Protein AF-B4RJ48-F1 (afdb_monomer)

Nearest PDB structures (foldseek):
  2hjj-assembly1_A  TM=5.019E-01  e=2.393E-01  Escherichia coli K-12
  6wac-assembly1_A  TM=6.439E-01  e=1.296E+00  Saccharomyces cerevisiae
  7nsh-assembly1_BS  TM=6.227E-01  e=1.575E+00  Sus scrofa
  4oog-assembly1_C-2  TM=5.260E-01  e=2.043E+00  Saccharomyces cerevisiae S288C
  4dm5-assembly2_B  TM=3.913E-01  e=4.176E+00  Pseudomonas aeruginosa PAO1

Radius of gyration: 11.76 Å; Cα contacts (8 Å, |Δi|>4): 93; chains: 1; bounding box: 33×24×24 Å

pLDDT: mean 94.67, std 8.26, range [49.03, 98.56]

Secondary structure (DSSP, 8-state):
-PPPPPPSEEEEE--TT-SSEEEEEE-TTS-EEEEEEESSHHHHHHHHHHHH---GGG-----

Structure (mmCIF, N/CA/C/O backbone):
data_AF-B4RJ48-F1
#
_entry.id   AF-B4RJ48-F1
#
loop_
_atom_site.group_PDB
_atom_site.id
_atom_site.type_symbol
_atom_site.label_atom_id
_atom_site.label_alt_id
_atom_site.label_comp_id
_atom_site.label_asym_id
_atom_site.label_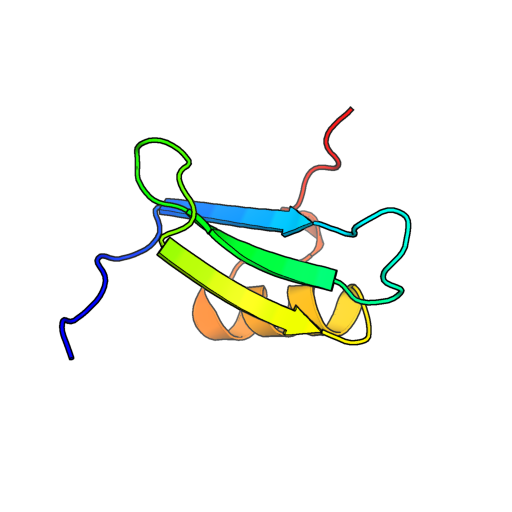entity_id
_atom_site.label_seq_id
_atom_site.pdbx_PDB_ins_code
_atom_site.Cartn_x
_atom_site.Cartn_y
_atom_site.Cartn_z
_atom_site.occupancy
_atom_site.B_iso_or_equiv
_ato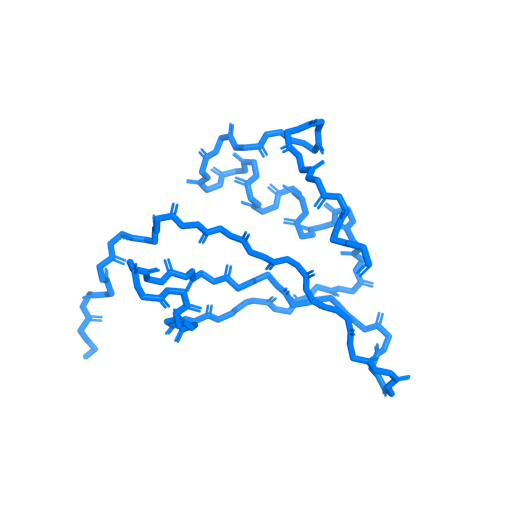m_site.auth_seq_id
_atom_site.auth_comp_id
_atom_site.auth_asym_id
_atom_site.auth_atom_id
_atom_site.pdbx_PDB_model_num
ATOM 1 N N . MET A 1 1 ? -21.509 -9.635 -4.343 1.00 49.03 1 MET A N 1
ATOM 2 C CA . MET A 1 1 ? -20.276 -9.005 -3.832 1.00 49.03 1 MET A CA 1
ATOM 3 C C . MET A 1 1 ? -20.646 -8.246 -2.575 1.00 49.03 1 MET A C 1
ATOM 5 O O . MET A 1 1 ? -21.567 -7.442 -2.639 1.00 49.03 1 MET A O 1
ATOM 9 N N . GLY A 1 2 ? -20.048 -8.597 -1.436 1.00 70.38 2 GLY A N 1
ATOM 10 C CA . GLY A 1 2 ? -20.235 -7.854 -0.187 1.00 70.38 2 GLY A CA 1
ATOM 11 C C . GLY A 1 2 ? -19.363 -6.600 -0.187 1.00 70.38 2 GLY A C 1
ATOM 12 O O . GLY A 1 2 ? -18.320 -6.589 -0.834 1.00 70.38 2 GLY A O 1
ATOM 13 N N . ILE A 1 3 ? -19.806 -5.551 0.501 1.00 80.69 3 ILE A N 1
ATOM 14 C CA . ILE A 1 3 ? -18.963 -4.387 0.788 1.00 80.69 3 ILE A CA 1
ATOM 15 C C . ILE A 1 3 ? -17.988 -4.820 1.888 1.00 80.69 3 ILE A C 1
ATOM 17 O O . ILE A 1 3 ? -18.442 -5.270 2.942 1.00 80.69 3 ILE A O 1
ATOM 21 N N . LEU A 1 4 ? -16.681 -4.729 1.632 1.00 83.19 4 LEU A N 1
ATOM 22 C CA . LEU A 1 4 ? -15.671 -4.949 2.667 1.00 83.19 4 LEU A CA 1
ATOM 23 C C . LEU A 1 4 ? -15.770 -3.831 3.719 1.00 83.19 4 LEU A C 1
ATOM 25 O O . LEU A 1 4 ? -16.043 -2.679 3.357 1.00 83.19 4 LEU A O 1
ATOM 29 N N . PRO A 1 5 ? -15.592 -4.137 5.014 1.00 90.94 5 PRO A N 1
ATOM 30 C CA . PRO A 1 5 ? -15.498 -3.099 6.027 1.00 90.94 5 PRO A CA 1
ATOM 31 C C . PRO A 1 5 ? -14.301 -2.177 5.750 1.00 90.94 5 PRO A C 1
ATOM 33 O O . PR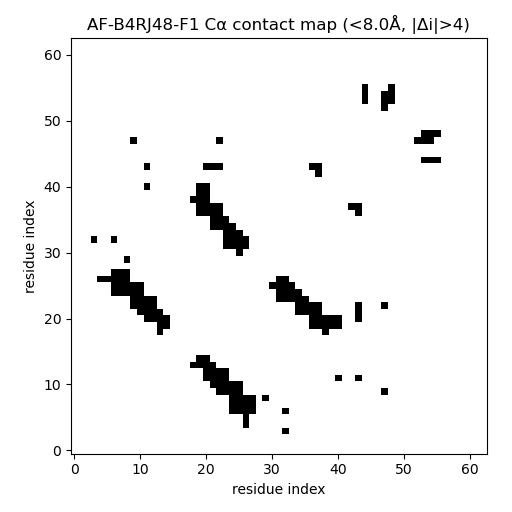O A 1 5 ? -13.370 -2.516 5.023 1.00 90.94 5 PRO A O 1
ATOM 36 N N . LYS A 1 6 ? -14.331 -0.969 6.323 1.00 93.75 6 LYS A N 1
ATOM 37 C CA . LYS A 1 6 ? -13.221 -0.023 6.168 1.00 93.75 6 LYS A CA 1
ATOM 38 C C . LYS A 1 6 ? -11.946 -0.648 6.764 1.00 93.75 6 LYS A C 1
ATOM 40 O O . LYS A 1 6 ? -11.996 -1.047 7.929 1.00 93.75 6 LYS A O 1
ATOM 45 N N . PRO A 1 7 ? -10.821 -0.707 6.029 1.00 96.75 7 PRO A N 1
ATOM 46 C CA . PRO A 1 7 ? -9.559 -1.143 6.609 1.00 96.75 7 PRO A CA 1
ATOM 47 C C . PRO A 1 7 ? -9.111 -0.177 7.706 1.00 96.75 7 PRO A C 1
ATOM 49 O O . PRO A 1 7 ? -9.344 1.034 7.629 1.00 96.75 7 PRO A O 1
ATOM 52 N N . VAL A 1 8 ? -8.483 -0.724 8.742 1.00 97.38 8 VAL A N 1
ATOM 53 C CA . VAL A 1 8 ? -7.985 0.058 9.887 1.00 97.38 8 VAL A CA 1
ATOM 54 C C . VAL A 1 8 ? -6.471 0.234 9.859 1.00 97.38 8 VAL A C 1
ATOM 56 O O . VAL A 1 8 ? -5.948 1.085 10.573 1.00 97.38 8 VAL A O 1
ATOM 59 N N . ALA A 1 9 ? -5.776 -0.550 9.033 1.00 97.06 9 ALA A N 1
ATOM 60 C CA . ALA A 1 9 ? -4.344 -0.452 8.808 1.00 97.06 9 ALA A CA 1
ATOM 61 C C . ALA A 1 9 ? -3.998 -0.854 7.369 1.00 97.06 9 ALA A C 1
ATOM 63 O O . ALA A 1 9 ? -4.763 -1.560 6.707 1.00 97.06 9 ALA A O 1
ATOM 64 N N . LEU A 1 10 ? -2.825 -0.413 6.916 1.00 97.88 10 LEU A N 1
ATOM 65 C CA . LEU A 1 10 ? -2.232 -0.808 5.646 1.00 97.88 10 LEU A CA 1
ATOM 66 C C . LEU A 1 10 ? -0.852 -1.421 5.886 1.00 97.88 10 LEU A C 1
ATOM 68 O O . LEU A 1 10 ? -0.154 -1.051 6.833 1.00 97.88 10 LEU A O 1
ATOM 72 N N . SER A 1 11 ? -0.449 -2.343 5.019 1.00 98.06 11 SER A N 1
ATOM 73 C CA . SER A 1 11 ? 0.908 -2.890 4.992 1.00 98.06 11 SER A CA 1
ATOM 74 C C . SER A 1 11 ? 1.361 -3.048 3.549 1.00 98.06 11 SER A C 1
ATOM 76 O O . SER A 1 11 ? 0.558 -3.434 2.707 1.00 98.06 11 SER A O 1
ATOM 78 N N . ILE A 1 12 ? 2.626 -2.747 3.261 1.00 98.31 12 ILE A N 1
ATOM 79 C CA . ILE A 1 12 ? 3.223 -3.047 1.961 1.00 98.31 12 ILE A CA 1
ATOM 80 C C . ILE A 1 12 ? 4.183 -4.214 2.143 1.00 98.31 12 ILE A C 1
ATOM 82 O O . ILE A 1 12 ? 5.114 -4.140 2.946 1.00 98.31 12 ILE A O 1
ATOM 86 N N . VAL A 1 13 ? 3.948 -5.284 1.391 1.00 97.06 13 VAL A N 1
ATOM 87 C CA . VAL A 1 13 ? 4.726 -6.522 1.448 1.00 97.06 13 VAL A CA 1
ATOM 88 C C . VAL A 1 13 ? 5.388 -6.767 0.097 1.00 97.06 13 VAL A C 1
ATOM 90 O O . VAL A 1 13 ? 4.763 -6.611 -0.947 1.00 97.06 13 VAL A O 1
ATOM 93 N N . GLN A 1 14 ? 6.654 -7.180 0.120 1.00 97.19 14 GLN A N 1
ATOM 94 C CA . GLN A 1 14 ? 7.359 -7.720 -1.040 1.00 97.19 14 GLN A CA 1
ATOM 95 C C . GLN A 1 14 ? 7.775 -9.156 -0.721 1.00 97.19 14 GLN A C 1
ATOM 97 O O . GLN A 1 14 ? 8.365 -9.419 0.330 1.00 97.19 14 GLN A O 1
ATOM 102 N N . TYR A 1 15 ? 7.458 -10.092 -1.613 1.00 95.44 15 TYR A N 1
ATOM 103 C CA . TYR A 1 15 ? 7.830 -11.495 -1.448 1.00 95.44 15 TYR A CA 1
ATOM 104 C C . TYR A 1 15 ? 9.214 -11.769 -2.042 1.00 95.44 15 TYR A C 1
ATOM 106 O O . TYR A 1 15 ? 9.584 -11.195 -3.058 1.00 95.44 15 TYR A O 1
ATOM 114 N N . GLU A 1 16 ? 9.966 -12.705 -1.455 1.00 94.00 16 GLU A N 1
ATOM 115 C CA . GLU A 1 16 ? 11.363 -12.999 -1.838 1.00 94.00 16 GLU A CA 1
ATOM 116 C C . GLU A 1 16 ? 11.553 -13.317 -3.334 1.00 94.00 16 GLU A C 1
ATOM 118 O O . GLU A 1 16 ? 12.605 -13.037 -3.901 1.00 94.00 16 GLU A O 1
ATOM 123 N N . ASN A 1 1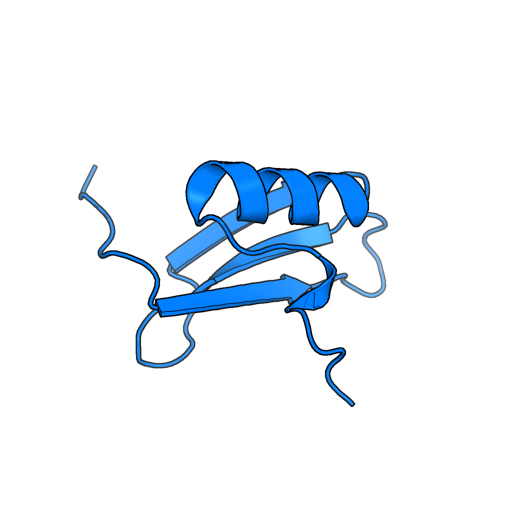7 ? 10.531 -13.877 -3.986 1.00 94.81 17 ASN A N 1
ATOM 124 C CA . ASN A 1 17 ? 10.581 -14.301 -5.387 1.00 94.81 17 ASN A CA 1
ATOM 125 C C . ASN A 1 17 ? 9.625 -13.516 -6.302 1.00 94.81 17 ASN A C 1
ATOM 127 O O . ASN A 1 17 ? 9.369 -13.958 -7.422 1.00 94.81 17 ASN A O 1
ATOM 131 N N . ASP A 1 18 ? 9.091 -12.382 -5.843 1.00 96.00 18 ASP A N 1
ATOM 132 C CA . ASP A 1 18 ? 8.231 -11.503 -6.639 1.00 96.00 18 ASP A CA 1
ATOM 133 C C . ASP A 1 18 ? 8.817 -10.083 -6.634 1.00 96.00 18 ASP A C 1
ATOM 135 O O . ASP A 1 18 ? 9.003 -9.507 -5.560 1.00 96.00 18 ASP A O 1
ATOM 139 N N . PRO A 1 19 ? 9.148 -9.501 -7.803 1.00 96.06 19 PRO A N 1
ATOM 140 C CA . PRO A 1 19 ? 9.664 -8.137 -7.851 1.00 96.06 19 PRO A CA 1
ATOM 141 C C . PRO A 1 19 ? 8.632 -7.089 -7.409 1.00 96.06 19 PRO A C 1
ATOM 143 O O . PRO A 1 19 ? 9.035 -5.979 -7.061 1.00 96.06 19 PRO A O 1
ATOM 146 N N . GLY A 1 20 ? 7.340 -7.419 -7.426 1.00 97.88 20 GLY A N 1
ATOM 147 C CA . GLY A 1 20 ? 6.261 -6.499 -7.103 1.00 97.88 20 GLY A CA 1
ATOM 148 C C . GLY A 1 20 ? 6.012 -6.301 -5.611 1.00 97.88 20 GLY A C 1
ATOM 149 O O . GLY A 1 20 ? 6.534 -7.002 -4.742 1.00 97.88 20 GLY A O 1
ATOM 150 N N . PHE A 1 21 ? 5.165 -5.318 -5.334 1.00 98.50 21 PHE A N 1
ATOM 151 C CA . PHE A 1 21 ? 4.754 -4.886 -4.009 1.00 98.50 21 PHE A CA 1
ATOM 152 C C . PHE A 1 21 ? 3.247 -5.057 -3.866 1.00 98.50 21 PHE A C 1
ATOM 154 O O . PHE A 1 21 ? 2.481 -4.706 -4.761 1.00 98.50 21 PHE A O 1
ATOM 161 N N . TYR A 1 22 ? 2.821 -5.563 -2.718 1.00 98.44 22 TYR A N 1
ATOM 162 C CA . TYR A 1 22 ? 1.419 -5.786 -2.405 1.00 98.44 22 TYR A CA 1
ATOM 163 C C . TYR A 1 22 ? 0.994 -4.819 -1.308 1.00 98.44 22 TYR A C 1
ATOM 165 O O . TYR A 1 22 ? 1.557 -4.853 -0.215 1.00 98.44 22 TYR A O 1
ATOM 173 N N . LEU A 1 23 ? 0.011 -3.961 -1.587 1.00 98.56 23 LEU A N 1
ATOM 174 C CA . LEU A 1 23 ? -0.610 -3.089 -0.589 1.00 98.56 23 LEU A CA 1
ATOM 175 C C . LEU A 1 23 ? -1.809 -3.812 0.032 1.00 98.56 23 LEU A C 1
ATOM 177 O O . LEU A 1 23 ? -2.852 -3.945 -0.607 1.00 98.56 23 LEU A O 1
ATOM 181 N N . PHE A 1 24 ? -1.656 -4.267 1.272 1.00 98.19 24 PHE A N 1
ATOM 182 C CA . PHE A 1 24 ? -2.667 -4.991 2.039 1.00 98.19 24 PHE A CA 1
ATOM 183 C C . PHE A 1 24 ? -3.587 -4.060 2.812 1.00 98.19 24 PHE A C 1
ATOM 185 O O . PHE A 1 24 ? -3.134 -3.125 3.473 1.00 98.19 24 PHE A O 1
ATOM 192 N N . TYR A 1 25 ? -4.881 -4.374 2.769 1.00 97.62 25 TYR A N 1
ATOM 193 C CA . TYR A 1 25 ? -5.944 -3.656 3.457 1.00 97.62 25 TYR A CA 1
ATOM 194 C C . TYR A 1 25 ? -6.329 -4.508 4.661 1.00 97.62 25 TYR A C 1
ATOM 196 O O . TYR A 1 25 ? -6.948 -5.562 4.507 1.00 97.62 25 TYR A O 1
ATOM 204 N N . LEU A 1 26 ? -5.921 -4.091 5.858 1.00 97.50 26 LEU A N 1
ATOM 205 C CA . LEU A 1 26 ? -6.006 -4.930 7.050 1.00 97.50 26 LEU A CA 1
ATOM 206 C C . LEU A 1 26 ? -7.248 -4.608 7.883 1.00 97.50 26 LEU A C 1
ATOM 2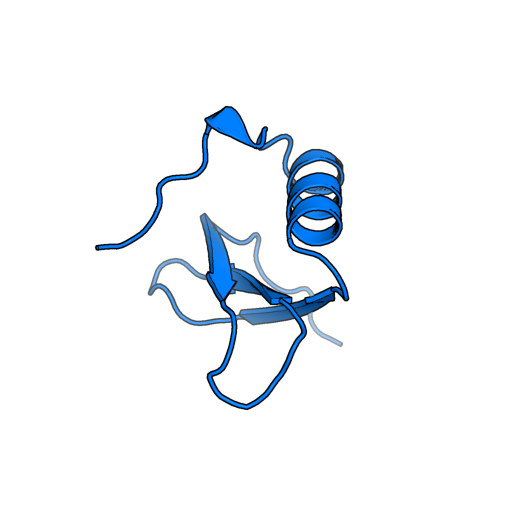08 O O . LEU A 1 26 ? -7.642 -3.446 8.036 1.00 97.50 26 LEU A O 1
ATOM 212 N N . ASP A 1 27 ? -7.883 -5.648 8.416 1.00 96.75 27 ASP A N 1
ATOM 213 C CA . ASP A 1 27 ? -8.948 -5.527 9.409 1.00 96.75 27 ASP A CA 1
ATOM 214 C C . ASP A 1 27 ? -8.407 -5.274 10.830 1.00 96.75 27 ASP A C 1
ATOM 216 O O . ASP A 1 27 ? -7.203 -5.159 11.062 1.00 96.75 27 ASP A O 1
ATOM 220 N N . GLU A 1 28 ? -9.314 -5.168 11.804 1.00 96.94 28 GLU A N 1
ATOM 221 C CA . GLU A 1 28 ? -8.984 -4.930 13.218 1.00 96.94 28 GLU A CA 1
ATOM 222 C C . GLU A 1 28 ? -8.160 -6.039 13.883 1.00 96.94 28 GLU A C 1
ATOM 224 O O . GLU A 1 28 ? -7.553 -5.812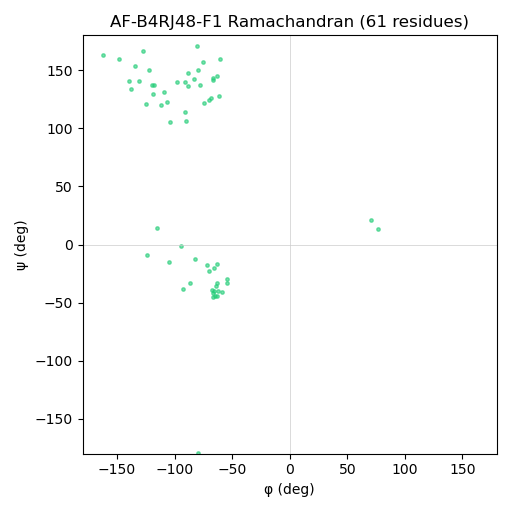 14.930 1.00 96.94 28 GLU A O 1
ATOM 229 N N . THR A 1 29 ? -8.112 -7.224 13.277 1.00 96.25 29 THR A N 1
ATOM 230 C CA . THR A 1 29 ? -7.291 -8.350 13.728 1.00 96.25 29 THR A CA 1
ATOM 231 C C . THR A 1 29 ? -5.933 -8.403 13.027 1.00 96.25 29 THR A C 1
ATOM 233 O O . THR A 1 29 ? -5.116 -9.269 13.341 1.00 96.25 29 THR A O 1
ATOM 236 N N . GLY A 1 30 ? -5.676 -7.474 12.101 1.00 95.00 30 GLY A N 1
ATOM 237 C CA . GLY A 1 30 ? -4.487 -7.459 11.257 1.00 95.00 30 GLY A CA 1
ATOM 238 C C . GLY A 1 30 ? -4.542 -8.471 10.111 1.00 95.00 30 GLY A C 1
ATOM 239 O O . GLY A 1 30 ? -3.507 -8.734 9.503 1.00 95.00 30 GLY A O 1
ATOM 240 N N . GLN A 1 31 ? -5.709 -9.057 9.822 1.00 96.44 31 GLN A N 1
ATOM 241 C CA . GLN A 1 31 ? -5.883 -9.951 8.680 1.00 96.44 31 GLN A CA 1
ATOM 242 C C . GLN A 1 31 ? -6.138 -9.149 7.409 1.00 96.44 31 GLN A C 1
ATOM 244 O O . GLN A 1 31 ? -6.821 -8.125 7.418 1.00 96.44 31 GLN A O 1
ATOM 249 N N . GLU A 1 32 ? -5.569 -9.630 6.311 1.00 96.81 32 GLU A N 1
ATOM 250 C CA . GLU A 1 32 ? -5.778 -9.070 4.983 1.00 96.81 32 GLU A CA 1
ATOM 251 C C . GLU A 1 32 ? -7.220 -9.320 4.525 1.00 96.81 32 GLU A C 1
ATOM 253 O O . GLU A 1 32 ? -7.728 -10.439 4.571 1.00 96.81 32 G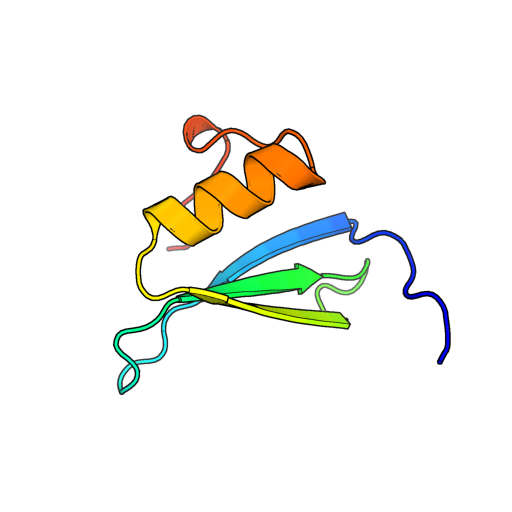LU A O 1
ATOM 258 N N . GLN A 1 33 ? -7.899 -8.237 4.143 1.00 96.69 33 GLN A N 1
ATOM 259 C CA . GLN A 1 33 ? -9.241 -8.271 3.562 1.00 96.69 33 GLN A CA 1
ATOM 260 C C . GLN A 1 33 ? -9.188 -8.327 2.033 1.00 96.69 33 GLN A C 1
ATOM 262 O O . GLN A 1 33 ? -10.052 -8.933 1.399 1.00 96.69 33 GLN A O 1
ATOM 267 N N . THR A 1 34 ? -8.226 -7.597 1.469 1.00 96.25 34 THR A N 1
ATOM 268 C CA . THR A 1 34 ? -7.878 -7.551 0.051 1.00 96.25 34 THR A CA 1
ATOM 269 C C . THR A 1 34 ? -6.481 -6.952 -0.093 1.00 96.25 34 THR A C 1
ATOM 271 O O . THR A 1 34 ? -6.000 -6.229 0.791 1.00 96.25 34 THR A O 1
ATOM 274 N N . ASP A 1 35 ? -5.881 -7.163 -1.256 1.00 97.50 35 ASP A N 1
ATOM 275 C CA . ASP A 1 35 ? -4.639 -6.532 -1.671 1.00 97.50 35 ASP A CA 1
ATOM 276 C C . ASP A 1 35 ? -4.752 -5.850 -3.043 1.00 97.50 35 ASP A C 1
ATOM 278 O O . ASP A 1 35 ? -5.709 -6.049 -3.798 1.00 97.50 35 ASP A O 1
ATOM 282 N N . THR A 1 36 ? -3.751 -5.029 -3.359 1.00 98.00 36 THR A N 1
ATOM 283 C CA . THR A 1 36 ? -3.479 -4.567 -4.725 1.00 98.00 36 THR 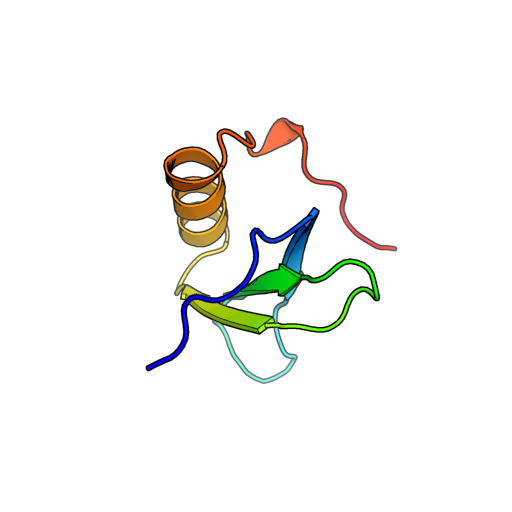A CA 1
ATOM 284 C C . THR A 1 36 ? -2.004 -4.751 -5.058 1.00 98.00 36 THR A C 1
ATOM 286 O O . THR A 1 36 ? -1.143 -4.523 -4.207 1.00 98.00 36 THR A O 1
ATOM 289 N N . TYR A 1 37 ? -1.726 -5.159 -6.297 1.00 98.38 37 TYR A N 1
ATOM 290 C CA . TYR A 1 37 ? -0.376 -5.378 -6.814 1.00 98.38 37 TYR A CA 1
ATOM 291 C C . TYR A 1 37 ? 0.187 -4.122 -7.475 1.00 98.38 37 TYR A C 1
ATOM 293 O O . TYR A 1 37 ? -0.507 -3.451 -8.242 1.00 98.38 37 TYR A O 1
ATOM 301 N N . HIS A 1 38 ? 1.470 -3.869 -7.239 1.00 98.56 38 HIS A N 1
ATOM 302 C CA . HIS A 1 38 ? 2.202 -2.709 -7.723 1.00 98.56 38 HIS A CA 1
ATOM 303 C C . HIS A 1 38 ? 3.590 -3.102 -8.218 1.00 98.56 38 HIS A C 1
ATOM 305 O O . HIS A 1 38 ? 4.334 -3.784 -7.519 1.00 98.56 38 HIS A O 1
ATOM 311 N N . ASP A 1 39 ? 3.991 -2.601 -9.386 1.00 98.38 39 ASP A N 1
ATOM 312 C CA . ASP A 1 39 ? 5.341 -2.839 -9.921 1.00 98.38 39 ASP A CA 1
ATOM 313 C C . ASP A 1 39 ? 6.429 -2.102 -9.120 1.00 98.38 39 ASP A C 1
ATOM 315 O O . ASP A 1 39 ? 7.604 -2.470 -9.155 1.00 98.38 39 ASP A O 1
ATOM 319 N N . THR A 1 40 ? 6.058 -1.032 -8.410 1.00 98.25 40 THR A N 1
ATOM 320 C CA . THR A 1 40 ? 6.989 -0.211 -7.631 1.00 98.25 40 THR A CA 1
ATOM 321 C C . THR A 1 40 ? 6.446 0.093 -6.243 1.00 98.25 40 THR A C 1
ATOM 323 O O . THR A 1 40 ? 5.237 0.169 -6.024 1.00 98.25 40 THR A O 1
ATOM 326 N N . LEU A 1 41 ? 7.354 0.322 -5.296 1.00 97.81 41 LEU A N 1
ATOM 327 C CA . LEU A 1 41 ? 6.980 0.743 -3.951 1.00 97.81 41 LEU A CA 1
ATOM 328 C C . LEU A 1 41 ? 6.298 2.124 -3.958 1.00 97.81 41 LEU A C 1
ATOM 330 O O . LEU A 1 41 ? 5.362 2.350 -3.197 1.00 97.81 41 LEU A O 1
ATOM 334 N N . ASP A 1 42 ? 6.725 3.029 -4.844 1.00 98.38 42 ASP A N 1
ATOM 335 C CA . ASP A 1 42 ? 6.139 4.368 -4.957 1.00 98.38 42 ASP A CA 1
ATOM 336 C C . ASP A 1 42 ? 4.685 4.322 -5.445 1.00 98.38 42 ASP A C 1
ATOM 338 O O . ASP A 1 42 ? 3.846 4.997 -4.857 1.00 98.38 42 ASP A O 1
ATOM 342 N N . SER A 1 43 ? 4.338 3.457 -6.407 1.00 98.50 43 SER A N 1
ATOM 343 C CA . SER A 1 43 ? 2.935 3.286 -6.828 1.00 98.50 43 SER A CA 1
ATOM 344 C C . SER A 1 43 ? 2.032 2.755 -5.705 1.00 98.50 43 SER A C 1
ATOM 346 O O . SER A 1 43 ? 0.874 3.160 -5.606 1.00 98.50 43 SER A O 1
ATOM 348 N N . ALA A 1 44 ? 2.562 1.914 -4.809 1.00 98.56 44 ALA A N 1
ATOM 349 C CA . ALA A 1 44 ? 1.816 1.465 -3.633 1.00 98.56 44 ALA A CA 1
ATOM 350 C C . ALA A 1 44 ? 1.571 2.617 -2.636 1.00 98.56 44 ALA A C 1
ATOM 352 O O . ALA A 1 44 ? 0.473 2.731 -2.087 1.00 98.56 44 ALA A O 1
ATOM 353 N N . PHE A 1 45 ? 2.556 3.503 -2.433 1.00 98.50 45 PHE A N 1
ATOM 354 C CA . PHE A 1 45 ? 2.367 4.719 -1.633 1.00 98.50 45 PHE A CA 1
ATOM 355 C C . PHE A 1 45 ? 1.357 5.680 -2.268 1.00 98.50 45 PHE A C 1
ATOM 357 O O . PHE A 1 45 ? 0.482 6.177 -1.566 1.00 98.50 45 PHE A O 1
ATOM 364 N N . GLU A 1 46 ? 1.431 5.901 -3.582 1.00 98.50 46 GLU A N 1
ATOM 365 C CA . GLU A 1 46 ? 0.501 6.774 -4.309 1.00 98.50 46 GLU A CA 1
ATOM 366 C C . GLU A 1 46 ? -0.953 6.300 -4.170 1.00 98.50 46 GLU A C 1
ATOM 368 O O . GLU A 1 46 ? -1.851 7.118 -3.955 1.00 98.50 46 GLU A O 1
ATOM 373 N N . GLN A 1 47 ? -1.203 4.985 -4.226 1.00 98.31 47 GLN A N 1
ATOM 374 C CA . GLN A 1 47 ? -2.546 4.452 -3.990 1.00 98.31 47 GLN A CA 1
ATOM 375 C C . GLN A 1 47 ? -3.000 4.658 -2.537 1.00 98.31 47 GLN A C 1
ATOM 377 O O . GLN A 1 47 ? -4.143 5.054 -2.305 1.00 98.31 47 GLN A O 1
ATOM 382 N N . ALA A 1 48 ? -2.118 4.436 -1.556 1.00 98.31 48 ALA A N 1
ATOM 383 C CA . ALA A 1 48 ? -2.439 4.663 -0.148 1.00 98.31 48 ALA A CA 1
ATOM 384 C C . ALA A 1 48 ? -2.767 6.139 0.149 1.00 98.31 48 ALA A C 1
ATOM 386 O O . ALA A 1 48 ? -3.714 6.430 0.884 1.00 98.31 48 ALA A O 1
ATOM 387 N N . GLU A 1 49 ? -2.034 7.072 -0.457 1.00 98.50 49 GLU A N 1
ATOM 388 C CA . GLU A 1 49 ? -2.303 8.504 -0.343 1.00 98.50 49 GLU A CA 1
ATOM 389 C C . GLU A 1 49 ? -3.633 8.874 -1.014 1.00 98.50 49 GLU A C 1
ATOM 391 O O . GLU A 1 49 ? -4.458 9.562 -0.412 1.00 98.50 49 GLU A O 1
ATOM 396 N N . PHE A 1 50 ? -3.893 8.369 -2.224 1.00 98.00 50 PHE A N 1
ATOM 397 C CA . PHE A 1 50 ? -5.130 8.650 -2.955 1.00 98.00 50 PHE A CA 1
ATOM 398 C C . PHE A 1 50 ? -6.385 8.129 -2.237 1.00 98.00 50 PHE A C 1
ATOM 400 O O . PHE A 1 50 ? -7.388 8.841 -2.154 1.00 98.00 50 PHE A O 1
ATOM 407 N N . GLU A 1 51 ? -6.349 6.899 -1.719 1.00 97.56 51 GLU A N 1
ATOM 408 C CA . GLU A 1 51 ? -7.526 6.257 -1.120 1.00 97.56 51 GLU A CA 1
ATOM 409 C C . GLU A 1 51 ? -7.717 6.589 0.364 1.00 97.56 51 GLU A C 1
ATOM 411 O O . GLU A 1 51 ? -8.856 6.672 0.837 1.00 97.56 51 GLU A O 1
ATOM 416 N N . PHE A 1 52 ? -6.623 6.784 1.106 1.00 96.62 52 PHE A N 1
ATOM 417 C CA . PHE A 1 52 ? -6.653 6.901 2.567 1.00 96.62 52 PHE A CA 1
ATOM 418 C C . PHE A 1 52 ? -6.031 8.189 3.105 1.00 96.62 52 PHE A C 1
ATOM 420 O O . PHE A 1 52 ? -6.184 8.467 4.295 1.00 96.62 52 PHE A O 1
ATOM 427 N N . GLY A 1 53 ? -5.375 8.989 2.260 1.00 97.75 53 GLY A N 1
ATOM 428 C CA . GLY A 1 53 ? -4.702 10.221 2.670 1.00 97.75 53 GLY A CA 1
ATOM 429 C C . GLY A 1 53 ? -3.447 9.989 3.510 1.00 97.75 53 GLY A C 1
ATOM 430 O O . GLY A 1 53 ? -3.066 10.892 4.246 1.00 97.75 53 GLY A O 1
ATOM 431 N N . ILE A 1 54 ? -2.850 8.793 3.438 1.00 97.38 54 ILE A N 1
ATOM 432 C CA . ILE A 1 54 ? -1.635 8.431 4.180 1.00 97.38 54 ILE A CA 1
ATOM 433 C C . ILE A 1 54 ? -0.423 8.769 3.315 1.00 97.38 54 ILE A C 1
ATOM 435 O O . ILE A 1 54 ? -0.218 8.138 2.276 1.00 97.38 54 ILE A O 1
ATOM 439 N N . SER A 1 55 ? 0.386 9.738 3.741 1.00 97.06 55 SER A N 1
ATOM 440 C CA . SER A 1 55 ? 1.593 10.132 3.012 1.00 97.06 55 SER A CA 1
ATOM 441 C C . SER A 1 55 ? 2.718 9.114 3.205 1.00 97.06 55 SER A C 1
ATOM 443 O O . SER A 1 55 ? 2.767 8.385 4.199 1.00 97.06 55 SER A O 1
ATOM 445 N N . LYS A 1 56 ? 3.671 9.072 2.267 1.00 96.38 56 LYS A N 1
ATOM 446 C CA . LYS A 1 56 ? 4.842 8.177 2.327 1.00 96.38 56 LYS A CA 1
ATOM 447 C C . LYS A 1 56 ? 5.640 8.324 3.631 1.00 96.38 56 LYS A C 1
ATOM 449 O O . LYS A 1 56 ? 6.196 7.348 4.126 1.00 96.38 56 LYS A O 1
ATOM 454 N N . GLU A 1 57 ? 5.690 9.524 4.200 1.00 96.69 57 GLU A N 1
ATOM 455 C CA . GLU A 1 57 ? 6.425 9.839 5.430 1.00 96.69 57 GLU A CA 1
ATOM 456 C C . GLU A 1 57 ? 5.787 9.250 6.698 1.00 96.69 57 GLU A C 1
ATOM 458 O O . GLU A 1 57 ? 6.457 9.158 7.726 1.00 96.69 57 GLU A O 1
ATOM 463 N N . GLU A 1 58 ? 4.516 8.845 6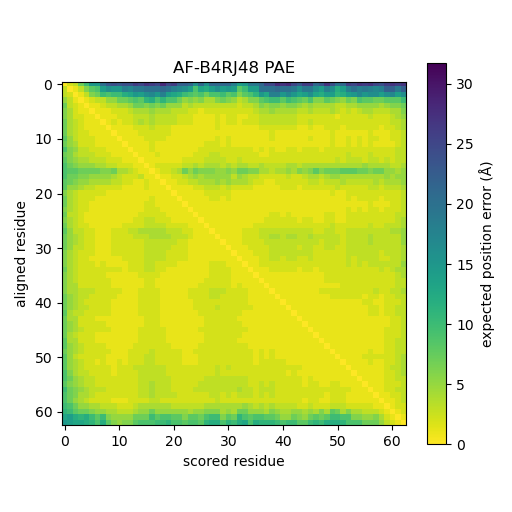.643 1.00 96.56 58 GLU A N 1
ATOM 464 C CA . GLU A 1 58 ? 3.805 8.217 7.765 1.00 96.56 58 GLU A CA 1
ATOM 465 C C . GLU A 1 58 ? 4.104 6.715 7.889 1.00 96.56 58 GLU A C 1
ATOM 467 O O . GLU A 1 58 ? 3.789 6.090 8.906 1.00 96.56 58 GLU A O 1
ATOM 472 N N . TRP A 1 59 ? 4.733 6.122 6.872 1.00 96.94 59 TRP A N 1
ATOM 473 C CA . TRP A 1 59 ? 5.060 4.703 6.856 1.00 96.94 59 TRP A CA 1
ATOM 474 C C . TRP A 1 59 ? 6.291 4.391 7.702 1.00 96.94 59 TRP A C 1
ATOM 476 O O . TRP A 1 59 ? 7.322 5.061 7.642 1.00 96.94 59 TRP A O 1
ATOM 486 N N . MET A 1 60 ? 6.204 3.299 8.459 1.00 95.50 60 MET A N 1
ATOM 487 C CA . MET A 1 60 ? 7.317 2.762 9.233 1.00 95.50 60 MET A CA 1
ATOM 488 C C . MET A 1 60 ? 7.793 1.456 8.609 1.00 95.50 60 MET A C 1
ATOM 490 O O . MET A 1 60 ? 6.998 0.550 8.353 1.00 95.50 60 MET A O 1
ATOM 494 N N . GLN A 1 61 ? 9.104 1.339 8.405 1.00 91.25 61 GLN A N 1
ATOM 495 C CA . GLN A 1 61 ? 9.703 0.069 8.022 1.00 91.25 61 GLN A CA 1
ATOM 496 C C . GLN A 1 61 ? 9.638 -0.885 9.217 1.00 91.25 61 GLN A C 1
ATOM 498 O O . GLN A 1 61 ? 10.097 -0.557 10.312 1.00 91.25 61 GLN A O 1
ATOM 503 N N . SER A 1 62 ? 9.041 -2.056 9.003 1.00 80.56 62 SER A N 1
ATOM 504 C CA . SER A 1 62 ? 9.084 -3.128 9.998 1.00 80.56 62 SER A CA 1
ATOM 505 C C . SER A 1 62 ? 10.527 -3.641 10.146 1.00 80.56 62 SER A C 1
ATOM 507 O O . SER A 1 62 ? 11.256 -3.640 9.151 1.00 80.56 62 SER A O 1
ATOM 509 N N . PRO A 1 63 ? 10.955 -4.006 11.367 1.00 69.44 63 PRO A N 1
ATOM 510 C CA . PRO A 1 63 ? 12.305 -4.505 11.630 1.00 69.44 63 PRO A CA 1
ATOM 511 C C . PRO A 1 63 ? 12.608 -5.836 10.934 1.00 69.44 63 PRO A C 1
ATOM 513 O O . PRO A 1 63 ? 11.655 -6.599 10.657 1.00 69.44 63 PRO A O 1
#

Mean predicted aligned error: 3.11 Å

Organism: Neisseria gonorrhoeae (strain NCCP11945) (NCBI:txid521006)

Foldseek 3Di:
DDDDPQAPDWDWDDDPPHQWIKIFRAHPVRDGPDIDIGNDPVVSQVVCCVPPVDHPVNDDDDD

Sequence (63 aa):
MGILPKPVALSIVQYENDPGFYLFYLDETGQEQTDTYHDTLDSAFEQAEFEFGISKEEWMQSP

Solvent-accessible surface area (backbone atoms only — not comparable to full-atom values): 4017 Å² total; per-residue (Å²): 133,81,83,77,77,82,59,76,46,76,47,80,47,67,53,100,90,44,90,39,28,34,40,32,34,14,40,96,86,68,46,73,78,49,74,47,84,23,84,39,69,65,58,44,37,52,50,40,30,73,78,71,68,46,54,72,86,76,64,75,84,78,133